Protein AF-A0A7W0AQF5-F1 (afdb_monomer_lite)

Sequence (85 aa):
MCDLCSVTREGGFPSREELFARYAERTGRPVEDLRWYRALALWKSAVFLEGSYGRFQAGTTDDPFFRDLGEGVPQLVDAAWALTR

pLDDT: mean 92.12, std 11.03, range [39.16, 98.25]

Structure (mmCIF, N/CA/C/O backbone):
data_AF-A0A7W0AQF5-F1
#
_entry.id   AF-A0A7W0AQF5-F1
#
loop_
_atom_site.group_PDB
_atom_site.id
_atom_site.type_symbol
_atom_site.label_atom_id
_atom_site.label_alt_id
_atom_site.label_comp_id
_atom_site.label_asym_id
_atom_site.label_entity_id
_atom_site.label_seq_id
_atom_site.pdbx_PDB_ins_code
_atom_site.Cartn_x
_atom_site.Cartn_y
_atom_site.Cartn_z
_atom_site.occupancy
_atom_site.B_iso_or_equiv
_atom_site.auth_seq_id
_atom_site.auth_comp_id
_atom_site.auth_asym_id
_atom_site.auth_atom_id
_atom_site.pdbx_PDB_model_num
ATOM 1 N N . MET A 1 1 ? 2.916 -12.721 -3.500 1.00 44.69 1 MET A N 1
ATOM 2 C CA . MET A 1 1 ? 2.649 -11.632 -2.532 1.00 44.69 1 MET A CA 1
ATOM 3 C C . MET A 1 1 ? 3.811 -11.598 -1.557 1.00 44.69 1 MET A C 1
ATOM 5 O O . MET A 1 1 ? 4.035 -12.592 -0.884 1.00 44.69 1 MET A O 1
ATOM 9 N N . CYS A 1 2 ? 4.605 -10.529 -1.579 1.00 39.16 2 CYS A N 1
ATOM 10 C CA . CYS A 1 2 ? 5.843 -10.404 -0.809 1.00 39.16 2 CYS A CA 1
ATOM 11 C C . CYS A 1 2 ? 5.585 -10.624 0.696 1.00 39.16 2 CYS A C 1
ATOM 13 O O . CYS A 1 2 ? 4.735 -9.952 1.282 1.00 39.16 2 CYS A O 1
ATOM 15 N N . ASP A 1 3 ? 6.299 -11.569 1.307 1.00 53.50 3 ASP A N 1
ATOM 16 C CA . ASP A 1 3 ? 6.090 -12.047 2.684 1.00 53.50 3 ASP A CA 1
ATOM 17 C C . ASP A 1 3 ? 6.780 -11.160 3.743 1.00 53.50 3 ASP A C 1
ATOM 19 O O . ASP A 1 3 ? 7.218 -11.606 4.798 1.00 53.50 3 ASP A O 1
ATOM 23 N N . LEU A 1 4 ? 6.906 -9.859 3.461 1.00 56.91 4 LEU A N 1
ATOM 24 C CA . LEU A 1 4 ? 7.662 -8.902 4.284 1.00 56.91 4 LEU A CA 1
ATOM 25 C C . LEU A 1 4 ? 7.036 -8.630 5.667 1.00 56.91 4 LEU A C 1
ATOM 27 O O . LEU A 1 4 ? 7.622 -7.917 6.477 1.00 56.91 4 LEU A O 1
ATOM 31 N N . CYS A 1 5 ? 5.839 -9.152 5.947 1.00 64.31 5 CYS A N 1
ATOM 32 C CA . CYS A 1 5 ? 5.123 -8.935 7.208 1.00 64.31 5 CYS A CA 1
ATOM 33 C C . CYS A 1 5 ? 4.557 -10.236 7.797 1.00 64.31 5 CYS A C 1
ATOM 35 O O . CYS A 1 5 ? 3.442 -10.229 8.316 1.00 64.31 5 CYS A O 1
ATOM 37 N N . SER A 1 6 ? 5.280 -11.354 7.696 1.00 77.25 6 SER A N 1
ATOM 38 C CA . SER A 1 6 ? 4.869 -12.619 8.325 1.00 77.25 6 SER A CA 1
ATOM 39 C C . SER A 1 6 ? 4.834 -12.518 9.854 1.00 77.25 6 SER A C 1
ATOM 41 O O . SER A 1 6 ? 3.836 -12.882 10.466 1.00 77.25 6 SER A O 1
ATOM 43 N N . VAL A 1 7 ? 5.863 -11.912 10.456 1.00 86.44 7 VAL A N 1
ATOM 44 C CA . VAL A 1 7 ? 6.034 -11.821 11.918 1.00 86.44 7 VAL A CA 1
ATOM 45 C C . VAL A 1 7 ? 4.833 -11.170 12.605 1.00 86.44 7 VAL A C 1
ATOM 47 O O . VAL A 1 7 ? 4.297 -11.704 13.567 1.00 86.44 7 VAL A O 1
ATOM 50 N N . THR A 1 8 ? 4.347 -10.035 12.095 1.00 87.62 8 THR A N 1
ATOM 51 C CA . THR A 1 8 ? 3.221 -9.306 12.709 1.00 87.62 8 THR A CA 1
ATOM 52 C C . THR A 1 8 ? 1.854 -9.939 12.439 1.00 87.62 8 THR A C 1
ATOM 54 O O . THR A 1 8 ? 0.837 -9.393 12.864 1.00 87.62 8 THR A O 1
ATOM 57 N N . ARG A 1 9 ? 1.812 -11.073 11.730 1.00 84.12 9 ARG A N 1
ATOM 58 C CA . ARG A 1 9 ? 0.610 -11.889 11.509 1.00 84.12 9 ARG A CA 1
ATOM 59 C C . ARG A 1 9 ? 0.585 -13.148 12.376 1.00 84.12 9 ARG A C 1
ATOM 61 O O . ARG A 1 9 ? -0.404 -13.876 12.334 1.00 84.12 9 ARG A O 1
ATOM 68 N N . GLU A 1 10 ? 1.647 -13.418 13.130 1.00 88.06 10 GLU A N 1
ATOM 69 C CA . GLU A 1 10 ? 1.692 -14.540 14.063 1.00 88.06 10 GLU A CA 1
ATOM 70 C C . GLU A 1 10 ? 0.758 -14.321 15.265 1.00 88.06 10 GLU A C 1
ATOM 72 O O . GLU A 1 10 ? 0.326 -13.205 15.572 1.00 88.06 10 GLU A O 1
ATOM 77 N N . GLY A 1 11 ? 0.440 -15.412 15.965 1.00 89.38 11 GLY A N 1
ATOM 78 C CA . GLY A 1 11 ? -0.365 -15.355 17.181 1.00 89.38 11 GLY A CA 1
ATOM 79 C C . GLY A 1 11 ? 0.287 -14.479 18.255 1.00 89.38 11 GLY A C 1
ATOM 80 O O . GLY A 1 11 ? 1.490 -14.553 18.486 1.00 89.38 11 GLY A O 1
ATOM 81 N N . GLY A 1 12 ? -0.520 -13.657 18.927 1.00 90.75 12 GLY A N 1
ATOM 82 C CA . GLY A 1 12 ? -0.061 -12.715 19.956 1.00 90.75 12 GLY A CA 1
ATOM 83 C C . GLY A 1 12 ? 0.067 -11.269 19.472 1.00 90.75 12 GLY A C 1
ATOM 84 O O . GLY A 1 12 ? 0.091 -10.357 20.301 1.00 90.75 12 GLY A O 1
ATOM 85 N N . PHE A 1 13 ? 0.066 -11.033 18.157 1.00 92.44 13 PHE A N 1
ATOM 86 C CA . PHE A 1 13 ? -0.088 -9.690 17.601 1.00 92.44 13 PHE A CA 1
ATOM 87 C C . PHE A 1 13 ? -1.569 -9.319 17.449 1.00 92.44 13 PHE A C 1
ATOM 89 O O . PHE A 1 13 ? -2.387 -10.187 17.142 1.00 92.44 13 PHE A O 1
ATOM 96 N N . PRO A 1 14 ? -1.938 -8.039 17.643 1.00 92.75 14 PRO A N 1
ATOM 97 C CA . PRO A 1 14 ? -3.307 -7.608 17.414 1.00 92.75 14 PRO A CA 1
ATOM 98 C C . PRO A 1 14 ? -3.680 -7.709 15.932 1.00 92.75 14 PRO A C 1
ATOM 100 O O . PRO A 1 14 ? -2.907 -7.329 15.046 1.00 92.75 14 PRO A O 1
ATOM 103 N N . SER A 1 15 ? -4.906 -8.142 15.673 1.00 90.88 15 SER A N 1
ATOM 104 C CA . SER A 1 15 ? -5.574 -7.973 14.389 1.00 90.88 15 SER A CA 1
ATOM 105 C C . SER A 1 15 ? -5.676 -6.495 14.009 1.00 90.88 15 SER A C 1
ATOM 107 O O . SER A 1 15 ? -5.510 -5.576 14.819 1.00 90.88 15 SER A O 1
ATOM 109 N N . ARG A 1 16 ? -5.983 -6.244 12.737 1.00 89.31 16 ARG A N 1
ATOM 110 C CA . ARG A 1 16 ? -6.143 -4.881 12.231 1.00 89.31 16 ARG A CA 1
ATOM 111 C C . ARG A 1 16 ? -7.282 -4.152 12.951 1.00 89.31 16 ARG A C 1
ATOM 113 O O . ARG A 1 16 ? -7.133 -2.984 13.296 1.00 89.31 16 ARG A O 1
ATOM 120 N N . GLU A 1 17 ? -8.383 -4.846 13.196 1.00 90.81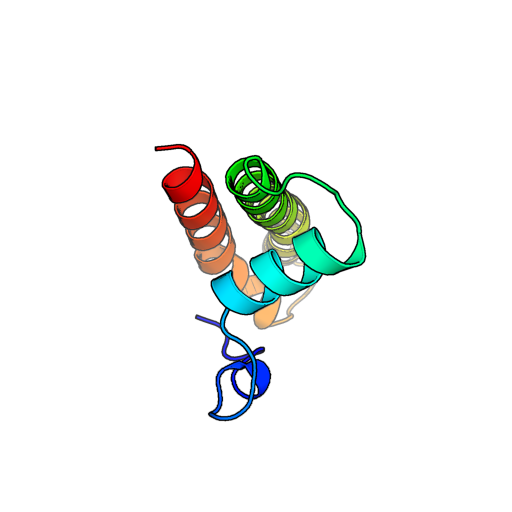 17 GLU A N 1
ATOM 121 C CA . GLU A 1 17 ? -9.563 -4.338 13.889 1.00 90.81 17 GLU A CA 1
ATOM 122 C C . GLU A 1 17 ? -9.232 -3.980 15.345 1.00 90.81 17 GLU A C 1
ATOM 124 O O . GLU A 1 17 ? -9.588 -2.898 15.812 1.00 90.81 17 GLU A O 1
ATOM 129 N N . GLU A 1 18 ? -8.460 -4.823 16.038 1.00 94.06 18 GLU A N 1
ATOM 130 C CA . GLU A 1 18 ? -7.986 -4.534 17.396 1.00 94.06 18 GLU A CA 1
ATOM 131 C C . GLU A 1 18 ? -7.030 -3.336 17.437 1.00 94.06 18 GLU A C 1
ATOM 133 O O . GLU A 1 18 ? -7.096 -2.530 18.366 1.00 94.06 18 GLU A O 1
ATOM 138 N N . LEU A 1 19 ? -6.157 -3.171 16.435 1.00 93.19 19 LEU A N 1
ATOM 139 C CA . LEU A 1 19 ? -5.307 -1.979 16.331 1.00 93.19 19 LEU A CA 1
ATOM 140 C C . LEU A 1 19 ? -6.139 -0.707 16.157 1.00 93.19 19 LEU A C 1
ATOM 142 O O . LEU A 1 19 ? -5.827 0.312 16.775 1.00 93.19 19 LEU A O 1
ATOM 146 N N . PHE A 1 20 ? -7.192 -0.756 15.340 1.00 93.25 20 PHE A N 1
ATOM 147 C CA . PHE A 1 20 ? -8.075 0.388 15.119 1.00 93.25 20 PHE A CA 1
ATOM 148 C C . PHE A 1 20 ? -8.844 0.755 16.386 1.00 93.25 20 PHE A C 1
ATOM 150 O O . PHE A 1 20 ? -8.855 1.927 16.761 1.00 93.25 20 PHE A O 1
ATOM 157 N N . ALA A 1 21 ? -9.403 -0.238 17.084 1.00 93.94 21 ALA A N 1
ATOM 158 C CA . ALA A 1 21 ? -10.094 -0.030 18.354 1.00 93.94 21 ALA A CA 1
ATOM 159 C C . ALA A 1 21 ? -9.160 0.593 19.403 1.00 93.94 21 ALA A C 1
ATOM 161 O O . ALA A 1 21 ? -9.462 1.648 19.957 1.00 93.94 21 ALA A O 1
ATOM 162 N N . ARG A 1 22 ? -7.962 0.021 19.588 1.00 95.44 22 ARG A N 1
ATOM 163 C CA . ARG A 1 22 ? -6.951 0.552 20.520 1.00 95.44 22 ARG A CA 1
ATOM 164 C C . ARG A 1 22 ? -6.525 1.977 20.173 1.00 95.44 22 ARG A C 1
ATOM 166 O O . ARG A 1 22 ? -6.282 2.783 21.070 1.00 95.44 22 ARG A O 1
ATOM 173 N N . TYR A 1 23 ? -6.385 2.296 18.886 1.00 95.44 23 TYR A N 1
ATOM 174 C CA . TYR A 1 23 ? -6.057 3.651 18.446 1.00 95.44 23 TYR A CA 1
ATOM 175 C C . TYR A 1 23 ? -7.183 4.633 18.788 1.00 95.44 23 TYR A C 1
ATOM 177 O O . TYR A 1 23 ? -6.911 5.691 19.359 1.00 95.44 23 TYR A O 1
ATOM 185 N N . ALA A 1 24 ? -8.432 4.276 18.486 1.00 96.06 24 ALA A N 1
ATOM 186 C CA . ALA A 1 24 ? -9.599 5.100 18.781 1.00 96.06 24 ALA A CA 1
ATOM 187 C C . ALA A 1 24 ? -9.756 5.336 20.293 1.00 96.06 24 ALA A C 1
ATOM 189 O O . ALA A 1 24 ? -9.851 6.484 20.719 1.00 96.06 24 ALA A O 1
ATOM 190 N N . GLU A 1 25 ? -9.669 4.283 21.112 1.00 97.12 25 GLU A N 1
ATOM 191 C CA . GLU A 1 25 ? -9.758 4.370 22.578 1.00 97.12 25 GLU A CA 1
ATOM 192 C C . GLU A 1 25 ? -8.700 5.302 23.177 1.00 97.12 25 GLU A C 1
ATOM 194 O O . GLU A 1 25 ? -8.997 6.114 24.050 1.00 97.12 25 GLU A O 1
ATOM 199 N N . ARG A 1 26 ? -7.452 5.212 22.703 1.00 97.69 26 ARG A N 1
ATOM 200 C CA . ARG A 1 26 ? -6.343 5.998 23.265 1.00 97.69 26 ARG A CA 1
ATOM 201 C C . ARG A 1 26 ? -6.308 7.442 22.789 1.00 97.69 26 ARG A C 1
ATOM 203 O O . ARG A 1 26 ? -5.747 8.285 23.483 1.00 97.69 26 ARG A O 1
ATOM 210 N N . THR A 1 27 ? -6.818 7.720 21.593 1.00 96.94 27 THR A N 1
ATOM 211 C CA . THR A 1 27 ? -6.713 9.051 20.976 1.00 96.94 27 THR A CA 1
ATOM 212 C C . THR A 1 27 ? -8.022 9.831 20.983 1.00 96.94 27 THR A C 1
ATOM 214 O O . THR A 1 27 ? -7.993 11.038 20.753 1.00 96.94 27 THR A O 1
ATOM 217 N N . GLY A 1 28 ? -9.158 9.163 21.210 1.00 96.12 28 GLY A N 1
ATOM 218 C CA . GLY A 1 28 ? -10.495 9.733 21.050 1.00 96.12 28 GLY A CA 1
ATOM 219 C C . GLY A 1 28 ? -10.849 10.081 19.600 1.00 96.12 28 GLY A C 1
ATOM 220 O O . GLY A 1 28 ? -11.815 10.805 19.370 1.00 96.12 28 GLY A O 1
ATOM 221 N N . ARG A 1 29 ? -10.053 9.632 18.618 1.00 93.50 29 ARG A N 1
ATOM 222 C CA . ARG A 1 29 ? -10.258 9.963 17.203 1.00 93.50 29 ARG A CA 1
ATOM 223 C C . ARG A 1 29 ? -11.149 8.926 16.515 1.00 93.50 29 ARG A C 1
ATOM 225 O O . ARG A 1 29 ? -10.919 7.730 16.711 1.00 93.50 29 ARG A O 1
ATOM 232 N N . PRO A 1 30 ? -12.099 9.368 15.672 1.00 92.44 30 PRO A N 1
ATOM 233 C CA . PRO A 1 30 ? -12.878 8.466 14.836 1.00 92.44 30 PRO A CA 1
ATOM 234 C C . PRO A 1 30 ? -11.973 7.723 13.851 1.00 92.44 30 PRO A C 1
ATOM 236 O O . PRO A 1 30 ? -10.939 8.233 13.410 1.00 92.44 30 PRO A O 1
ATOM 239 N N . VAL A 1 31 ? -12.372 6.501 13.509 1.00 93.31 31 VAL A N 1
ATOM 240 C CA . VAL A 1 31 ? -11.631 5.606 12.603 1.00 93.31 31 VAL A CA 1
ATOM 241 C C . VAL A 1 31 ? -12.477 5.140 11.416 1.00 93.31 31 VAL A C 1
ATOM 243 O O . VAL A 1 31 ? -12.041 4.279 10.651 1.00 93.31 31 VAL A O 1
ATOM 246 N N . GLU A 1 32 ? -13.665 5.723 11.226 1.00 90.12 32 GLU A N 1
ATOM 247 C CA . GLU A 1 32 ? -14.583 5.363 10.135 1.00 90.12 32 GLU A CA 1
ATOM 248 C C . GLU A 1 32 ? -13.929 5.518 8.749 1.00 90.12 32 GLU A C 1
ATOM 250 O O . GLU A 1 32 ? -14.088 4.665 7.874 1.00 90.12 32 GLU A O 1
ATOM 255 N N . ASP A 1 33 ? -13.101 6.551 8.580 1.00 91.19 33 ASP A N 1
ATOM 256 C CA . ASP A 1 33 ? -12.455 6.883 7.306 1.00 91.19 33 ASP A CA 1
ATOM 257 C C . ASP A 1 33 ? -11.195 6.056 7.004 1.00 91.19 33 ASP A C 1
ATOM 259 O O . ASP A 1 33 ? -10.570 6.220 5.951 1.00 91.19 33 ASP A O 1
ATOM 263 N N . LEU A 1 34 ? -10.785 5.128 7.880 1.00 92.12 34 LEU A N 1
ATOM 264 C CA . LEU A 1 34 ? -9.564 4.334 7.672 1.00 92.12 34 LEU A CA 1
ATOM 265 C C . LEU A 1 34 ? -9.576 3.538 6.366 1.00 92.12 34 LEU A C 1
ATOM 267 O O . LEU A 1 34 ? -8.513 3.257 5.807 1.00 92.12 34 LEU A O 1
ATOM 271 N N . ARG A 1 35 ? -10.756 3.203 5.835 1.00 92.62 35 ARG A N 1
ATOM 272 C CA . ARG A 1 35 ? -10.877 2.569 4.519 1.00 92.62 35 ARG A CA 1
ATOM 273 C C . ARG A 1 35 ? -10.333 3.463 3.399 1.00 92.62 35 ARG A C 1
ATOM 275 O O . ARG A 1 35 ? -9.567 2.975 2.567 1.00 92.62 35 ARG A O 1
ATOM 282 N N . TRP A 1 36 ? -10.642 4.761 3.431 1.00 94.50 36 TRP A N 1
ATOM 283 C CA . TRP A 1 36 ? -10.117 5.748 2.485 1.00 94.50 36 TRP A CA 1
ATOM 284 C C . TRP A 1 36 ? -8.598 5.884 2.608 1.00 94.50 36 TRP A C 1
ATOM 286 O O . TRP A 1 36 ? -7.883 5.790 1.611 1.00 94.50 36 TRP A O 1
ATOM 296 N N . TYR A 1 37 ? -8.081 6.010 3.836 1.00 94.62 37 TYR A N 1
ATOM 297 C CA . TYR A 1 37 ? -6.637 6.128 4.067 1.00 94.62 37 TYR A CA 1
ATOM 298 C C . TYR A 1 37 ? -5.866 4.891 3.593 1.00 94.62 37 TYR A C 1
ATOM 300 O O . TYR A 1 37 ? -4.763 5.018 3.063 1.00 94.62 37 TYR A O 1
ATOM 308 N N . ARG A 1 38 ? -6.447 3.693 3.733 1.00 94.56 38 ARG A N 1
ATOM 309 C CA . ARG A 1 38 ? -5.856 2.447 3.225 1.00 94.56 38 ARG A CA 1
ATOM 310 C C . ARG A 1 38 ? -5.836 2.395 1.699 1.00 94.56 38 ARG A C 1
ATOM 312 O O . ARG A 1 38 ? -4.811 2.018 1.137 1.00 94.56 38 ARG A O 1
ATOM 319 N N . ALA A 1 39 ? -6.929 2.787 1.043 1.00 96.81 39 ALA A N 1
ATOM 320 C CA . ALA A 1 39 ? -6.974 2.885 -0.415 1.00 96.81 39 ALA A CA 1
ATOM 321 C C . ALA A 1 39 ? -5.913 3.875 -0.923 1.00 96.81 39 ALA A C 1
ATOM 323 O O . ALA A 1 39 ? -5.120 3.545 -1.804 1.00 96.81 39 ALA A O 1
ATOM 324 N N . LEU A 1 40 ? -5.829 5.052 -0.292 1.00 97.19 40 LEU A N 1
ATOM 325 C CA . LEU A 1 40 ? -4.836 6.070 -0.619 1.00 97.19 40 LEU A CA 1
ATOM 326 C C . LEU A 1 40 ? -3.401 5.574 -0.406 1.00 97.19 40 LEU A C 1
ATOM 328 O O . LEU A 1 40 ? -2.535 5.862 -1.228 1.00 97.19 40 LEU A O 1
ATOM 332 N N . ALA A 1 41 ? -3.134 4.853 0.685 1.00 96.75 41 ALA A N 1
ATOM 333 C CA . ALA A 1 41 ? -1.810 4.311 0.972 1.00 96.75 41 ALA A CA 1
ATOM 334 C C . ALA A 1 41 ? -1.361 3.321 -0.113 1.00 96.75 41 ALA A C 1
ATOM 336 O O . ALA A 1 41 ? -0.265 3.471 -0.643 1.00 96.75 41 ALA A O 1
ATOM 337 N N . LEU A 1 42 ? -2.225 2.373 -0.494 1.00 97.31 42 LEU A N 1
ATOM 338 C CA . LEU A 1 42 ? -1.928 1.400 -1.551 1.00 97.31 42 LEU A CA 1
ATOM 339 C C . LEU A 1 42 ? -1.732 2.070 -2.915 1.00 97.31 42 LEU A C 1
ATOM 341 O O . LEU A 1 42 ? -0.773 1.756 -3.617 1.00 97.31 42 LEU A O 1
ATOM 345 N N . TRP A 1 43 ? -2.583 3.039 -3.263 1.00 97.69 43 TRP A N 1
ATOM 346 C CA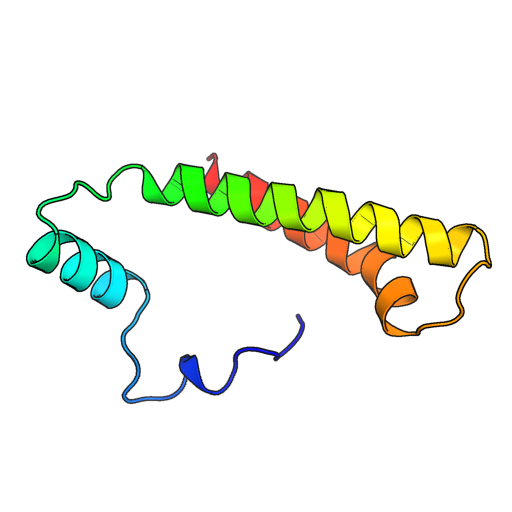 . TRP A 1 43 ? -2.428 3.811 -4.496 1.00 97.69 43 TRP A CA 1
ATOM 347 C C . TRP A 1 43 ? -1.115 4.609 -4.515 1.00 97.69 43 TRP A C 1
ATOM 349 O O . TRP A 1 43 ? -0.378 4.556 -5.495 1.00 97.69 43 TRP A O 1
ATOM 359 N N . LYS A 1 44 ? -0.756 5.291 -3.417 1.00 98.25 44 LYS A N 1
ATOM 360 C CA . LYS A 1 44 ? 0.538 5.989 -3.305 1.00 98.25 44 LYS A CA 1
ATOM 361 C C . LYS A 1 44 ? 1.713 5.022 -3.437 1.00 98.25 44 LYS A C 1
ATOM 363 O O . LYS A 1 44 ? 2.703 5.373 -4.075 1.00 98.25 44 LYS A O 1
ATOM 368 N N . SER A 1 45 ? 1.595 3.822 -2.865 1.00 97.38 45 SER A N 1
ATOM 369 C CA . SER A 1 45 ? 2.583 2.757 -3.034 1.00 97.38 45 SER A CA 1
ATOM 370 C C . SER A 1 45 ? 2.755 2.344 -4.486 1.00 97.38 45 SER A C 1
ATOM 372 O O . SER A 1 45 ? 3.886 2.287 -4.959 1.00 97.38 45 SER A O 1
ATOM 374 N N . ALA A 1 46 ? 1.655 2.144 -5.210 1.00 97.88 46 ALA A N 1
ATOM 375 C CA . ALA A 1 46 ? 1.696 1.865 -6.640 1.00 97.88 46 ALA A CA 1
ATOM 376 C C . ALA A 1 46 ? 2.416 2.981 -7.419 1.00 97.88 46 ALA A C 1
ATOM 378 O O . ALA A 1 46 ? 3.300 2.686 -8.214 1.00 97.88 46 ALA A O 1
ATOM 379 N N . VAL A 1 47 ? 2.121 4.257 -7.135 1.00 97.94 47 VAL A N 1
ATOM 380 C CA . VAL A 1 47 ? 2.724 5.405 -7.842 1.00 97.94 47 VAL A CA 1
ATOM 381 C C . VAL A 1 47 ? 4.249 5.438 -7.722 1.00 97.94 47 VAL A C 1
ATOM 383 O O . VAL A 1 47 ? 4.936 5.583 -8.732 1.00 97.94 47 VAL A O 1
ATOM 386 N N . PHE A 1 48 ? 4.812 5.317 -6.513 1.00 97.38 48 PHE A N 1
ATOM 387 C CA . PHE A 1 48 ? 6.273 5.377 -6.387 1.00 97.38 48 PHE A CA 1
ATOM 388 C C . PHE A 1 48 ? 6.958 4.097 -6.888 1.00 97.38 48 PHE A C 1
ATOM 390 O O . PHE A 1 48 ? 8.080 4.169 -7.390 1.00 97.38 48 PHE A O 1
ATOM 397 N N . LEU A 1 49 ? 6.303 2.934 -6.774 1.00 97.88 49 LEU A N 1
ATOM 398 C CA . LEU A 1 49 ? 6.836 1.668 -7.283 1.00 97.88 49 LEU A CA 1
ATOM 399 C C . LEU A 1 49 ? 6.809 1.603 -8.812 1.00 97.88 49 LEU A C 1
ATOM 401 O O . LEU A 1 49 ? 7.750 1.077 -9.396 1.00 97.88 49 LEU A O 1
ATOM 405 N N . GLU A 1 50 ? 5.827 2.221 -9.464 1.00 98.12 50 GLU A N 1
ATOM 406 C CA . GLU A 1 50 ? 5.813 2.371 -10.922 1.00 98.12 50 GLU A CA 1
ATOM 407 C C . GLU A 1 50 ? 7.040 3.154 -11.411 1.00 98.12 50 GLU A C 1
ATOM 409 O O . GLU A 1 50 ? 7.684 2.776 -12.385 1.00 98.12 50 GLU A O 1
ATOM 414 N N . GLY A 1 51 ? 7.458 4.191 -10.675 1.00 97.31 51 GLY A N 1
ATOM 415 C CA . GLY A 1 51 ? 8.707 4.905 -10.965 1.00 97.31 51 GLY A CA 1
ATOM 416 C C . GLY A 1 51 ? 9.958 4.021 -10.846 1.00 97.31 51 GLY A C 1
ATOM 417 O O . GLY A 1 51 ? 10.918 4.182 -11.601 1.00 97.31 51 GLY A O 1
ATOM 418 N N . SER A 1 52 ? 9.966 3.062 -9.917 1.00 97.56 52 SER A N 1
ATOM 419 C CA . SER A 1 52 ? 11.023 2.046 -9.824 1.00 97.56 52 SER A CA 1
ATOM 420 C C . SER A 1 52 ? 10.978 1.066 -10.997 1.00 97.56 52 SER A C 1
ATOM 422 O O . SER A 1 52 ? 12.015 0.814 -11.606 1.00 97.56 52 SER A O 1
ATOM 424 N N . TYR A 1 53 ? 9.794 0.586 -11.379 1.00 97.94 53 TYR A N 1
ATOM 425 C CA . TYR A 1 53 ? 9.633 -0.273 -12.551 1.00 97.94 53 TYR A CA 1
ATOM 426 C C . TYR A 1 53 ? 10.079 0.424 -13.846 1.00 97.94 53 TYR A C 1
ATOM 428 O O . TYR A 1 53 ? 10.819 -0.152 -14.643 1.00 97.94 53 TYR A O 1
ATOM 436 N N . GLY A 1 54 ? 9.744 1.706 -14.010 1.00 97.94 54 GLY A N 1
ATOM 437 C CA . GLY A 1 54 ? 10.197 2.520 -15.138 1.00 97.94 54 GLY A CA 1
ATOM 438 C C . GLY A 1 54 ? 11.724 2.606 -15.248 1.00 97.94 54 GLY A C 1
ATOM 439 O O . GLY A 1 54 ? 12.265 2.553 -16.351 1.00 97.94 54 GLY A O 1
ATOM 440 N N . ARG A 1 55 ? 12.451 2.657 -14.120 1.00 97.69 55 ARG A N 1
ATOM 441 C CA . ARG A 1 55 ? 13.927 2.614 -14.114 1.00 97.69 55 ARG A CA 1
ATOM 442 C C . ARG A 1 55 ? 14.479 1.286 -14.628 1.00 97.69 55 ARG A C 1
ATOM 444 O O . ARG A 1 55 ? 15.495 1.300 -15.329 1.00 97.69 55 ARG A O 1
ATOM 451 N N . PHE A 1 56 ? 13.820 0.174 -14.302 1.00 97.75 56 PHE A N 1
ATOM 452 C CA . PHE A 1 56 ? 14.162 -1.144 -14.837 1.00 97.75 56 PHE A CA 1
ATOM 453 C C . PHE A 1 56 ? 13.881 -1.211 -16.344 1.00 97.75 56 PHE A C 1
ATOM 455 O O . PHE A 1 56 ? 14.766 -1.586 -17.108 1.00 97.75 56 PHE A O 1
ATOM 462 N N . GLN A 1 57 ? 12.706 -0.755 -16.796 1.00 97.88 57 GLN A N 1
ATOM 463 C CA . GLN A 1 57 ? 12.376 -0.706 -18.228 1.00 97.88 57 GLN A CA 1
ATOM 464 C C . GLN A 1 57 ? 13.347 0.170 -19.035 1.00 97.88 57 GLN A C 1
ATOM 466 O O . GLN A 1 57 ? 13.696 -0.169 -20.162 1.00 97.88 57 GLN A O 1
ATOM 471 N N . ALA A 1 58 ? 13.819 1.272 -18.450 1.00 97.94 58 ALA A N 1
ATOM 472 C CA . ALA A 1 58 ? 14.810 2.156 -19.059 1.00 97.94 58 ALA A CA 1
ATOM 473 C C . ALA A 1 58 ? 16.246 1.588 -19.048 1.00 97.94 58 ALA A C 1
ATOM 475 O O . ALA A 1 58 ? 17.160 2.247 -19.542 1.00 97.94 58 ALA A O 1
ATOM 476 N N . GLY A 1 59 ? 16.479 0.410 -18.457 1.00 97.56 59 GLY A N 1
ATOM 477 C CA . GLY A 1 59 ? 17.804 -0.213 -18.364 1.00 97.56 59 GLY A CA 1
ATOM 478 C C . GLY A 1 59 ? 18.773 0.500 -17.416 1.00 97.56 59 GLY A C 1
ATOM 47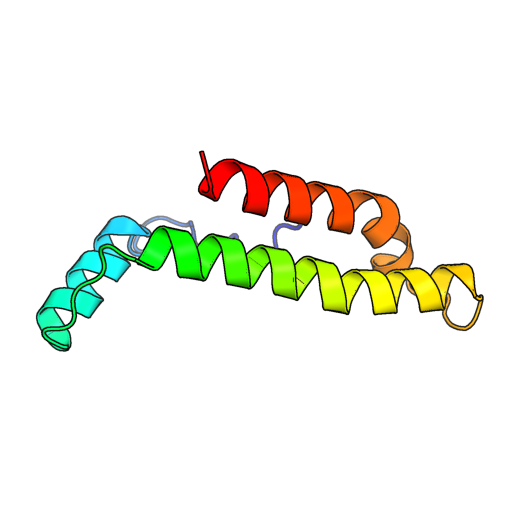9 O O . GLY A 1 59 ? 19.975 0.259 -17.466 1.00 97.56 59 GLY A O 1
ATOM 480 N N . THR A 1 60 ? 18.272 1.383 -16.546 1.00 97.56 60 THR A N 1
ATOM 481 C CA . THR A 1 60 ? 19.096 2.131 -15.574 1.00 97.56 60 THR A CA 1
ATOM 482 C C . THR A 1 60 ? 19.404 1.338 -14.300 1.00 97.56 60 THR A C 1
ATOM 484 O O . THR A 1 60 ? 20.149 1.805 -13.441 1.00 97.56 60 THR A O 1
ATOM 487 N N . THR A 1 61 ? 18.820 0.146 -14.160 1.00 95.81 61 THR A N 1
ATOM 488 C CA . THR A 1 61 ? 19.029 -0.790 -13.051 1.00 95.81 61 THR A CA 1
ATOM 489 C C . THR A 1 61 ? 18.662 -2.208 -13.485 1.00 95.81 61 THR A C 1
ATOM 491 O O . THR A 1 61 ? 17.789 -2.394 -14.333 1.00 95.81 61 THR A O 1
ATOM 494 N N . ASP A 1 62 ? 19.318 -3.199 -12.890 1.00 94.50 62 ASP A N 1
ATOM 495 C CA . ASP A 1 62 ? 19.114 -4.634 -13.091 1.00 94.50 62 ASP A CA 1
ATOM 496 C C . ASP A 1 62 ? 18.513 -5.340 -11.859 1.00 94.50 62 ASP A C 1
ATOM 498 O O . ASP A 1 62 ? 18.419 -6.571 -11.845 1.00 94.50 62 ASP A O 1
ATOM 502 N N . ASP A 1 63 ? 18.063 -4.571 -10.857 1.00 95.44 63 ASP A N 1
ATOM 503 C CA . ASP A 1 63 ? 17.489 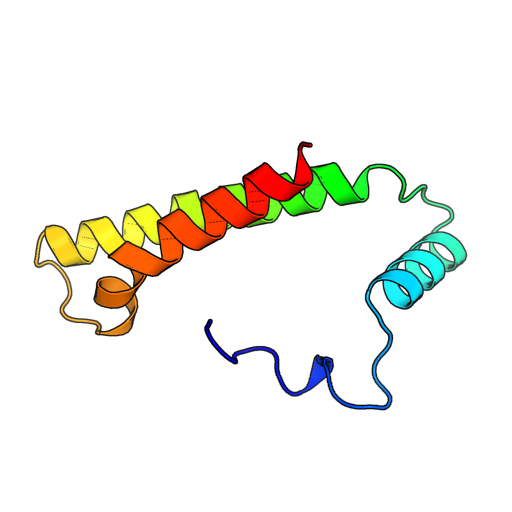-5.084 -9.610 1.00 95.44 63 ASP A CA 1
ATOM 504 C C . ASP A 1 63 ? 16.305 -6.039 -9.891 1.00 95.44 63 ASP A C 1
ATOM 506 O O . ASP A 1 63 ? 15.289 -5.616 -10.465 1.00 95.44 63 ASP A O 1
ATOM 510 N N . PRO A 1 64 ? 16.394 -7.324 -9.484 1.00 94.25 64 PRO A N 1
ATOM 511 C CA . PRO A 1 64 ? 15.311 -8.289 -9.641 1.00 94.25 64 PRO A CA 1
ATOM 512 C C . PRO A 1 64 ? 13.993 -7.830 -9.011 1.00 94.25 64 PRO A C 1
ATOM 514 O O . PRO A 1 64 ? 12.935 -8.077 -9.582 1.00 94.25 64 PRO A O 1
ATOM 517 N N . PHE A 1 65 ? 14.037 -7.100 -7.893 1.00 94.12 65 PHE A N 1
ATOM 518 C CA . PHE A 1 65 ? 12.827 -6.580 -7.263 1.00 94.12 65 PHE A CA 1
ATOM 519 C C . PHE A 1 65 ? 12.085 -5.622 -8.196 1.00 94.12 65 PHE A C 1
ATOM 521 O O . PHE A 1 65 ? 10.863 -5.684 -8.286 1.00 94.12 65 PHE A O 1
ATOM 528 N N . PHE A 1 66 ? 12.800 -4.760 -8.928 1.00 96.62 66 PHE A N 1
ATOM 529 C CA . PHE A 1 66 ? 12.155 -3.792 -9.817 1.00 96.62 66 PHE A CA 1
ATOM 530 C C . PHE A 1 66 ? 11.558 -4.461 -11.042 1.00 96.62 66 PHE A C 1
ATOM 532 O O . PHE A 1 66 ? 10.537 -3.994 -11.527 1.00 96.62 66 PHE A O 1
ATOM 539 N N . ARG A 1 67 ? 12.138 -5.567 -11.513 1.00 95.25 67 ARG A N 1
ATOM 540 C CA . ARG A 1 67 ? 11.532 -6.394 -12.562 1.00 95.25 67 ARG A CA 1
ATOM 541 C C . ARG A 1 67 ? 10.163 -6.920 -12.136 1.00 95.25 67 ARG A C 1
ATOM 543 O O . ARG A 1 67 ? 9.205 -6.801 -12.898 1.00 95.25 67 ARG A O 1
ATOM 550 N N . ASP A 1 68 ? 10.069 -7.433 -10.912 1.00 96.06 68 ASP A N 1
ATOM 551 C CA . ASP A 1 68 ? 8.843 -8.025 -10.365 1.00 96.06 68 ASP A CA 1
ATOM 552 C C . ASP A 1 68 ? 7.730 -6.982 -10.130 1.00 96.06 68 ASP A C 1
ATOM 554 O O . ASP A 1 68 ? 6.546 -7.323 -10.040 1.00 96.06 68 ASP A O 1
ATOM 558 N N . LEU A 1 69 ? 8.069 -5.686 -10.091 1.00 96.94 69 LEU A N 1
ATOM 559 C CA . LEU A 1 69 ? 7.084 -4.604 -9.976 1.00 96.94 69 LEU A CA 1
ATOM 560 C C . LEU A 1 69 ? 6.152 -4.498 -11.188 1.00 96.94 69 LEU A C 1
ATOM 562 O O . LEU A 1 69 ? 5.056 -3.965 -11.025 1.00 96.94 69 LEU A O 1
ATOM 566 N N . GLY A 1 70 ? 6.519 -5.062 -12.345 1.00 96.06 70 GLY A N 1
ATOM 567 C CA . GLY A 1 70 ? 5.619 -5.149 -13.499 1.00 96.06 70 GLY A CA 1
ATOM 568 C C . GLY A 1 70 ? 4.318 -5.902 -13.193 1.00 96.06 70 GLY A C 1
ATOM 569 O O . GLY A 1 70 ? 3.268 -5.559 -13.730 1.00 96.06 70 GLY A O 1
ATOM 570 N N . GLU A 1 71 ? 4.359 -6.875 -12.278 1.00 96.69 71 GLU A N 1
ATOM 571 C CA . GLU A 1 71 ? 3.161 -7.543 -11.752 1.00 96.69 71 GLU A CA 1
ATOM 572 C C . 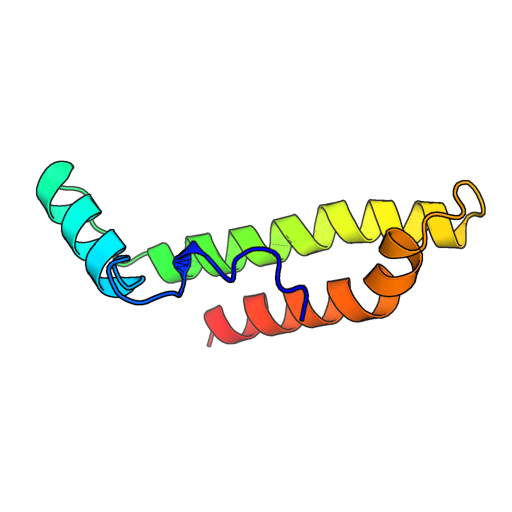GLU A 1 71 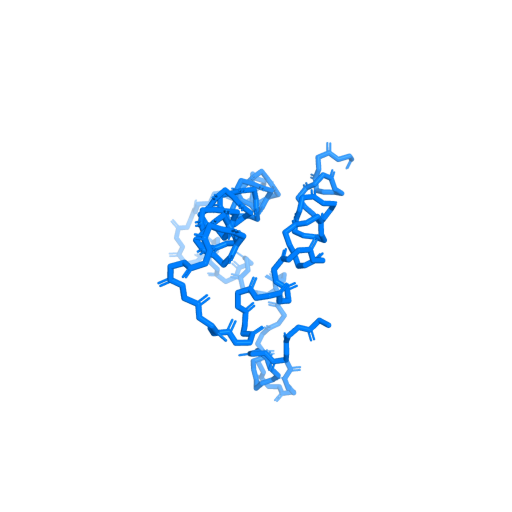? 2.706 -6.950 -10.411 1.00 96.69 71 GLU A C 1
ATOM 574 O O . GLU A 1 71 ? 1.507 -6.867 -10.131 1.00 96.69 71 GLU A O 1
ATOM 579 N N . GLY A 1 72 ? 3.651 -6.523 -9.567 1.00 95.88 72 GLY A N 1
ATOM 580 C CA . GLY A 1 72 ? 3.359 -6.015 -8.226 1.00 95.88 72 GLY A CA 1
ATOM 581 C C . GLY A 1 72 ? 2.572 -4.701 -8.205 1.00 95.88 72 GLY A C 1
ATOM 582 O O . GLY A 1 72 ? 1.694 -4.531 -7.356 1.00 95.88 72 GLY A O 1
ATOM 583 N N . VAL A 1 73 ? 2.847 -3.775 -9.129 1.00 97.69 73 VAL A N 1
ATOM 584 C CA . VAL A 1 73 ? 2.139 -2.486 -9.197 1.00 97.69 73 VAL A CA 1
ATOM 585 C C . VAL A 1 73 ? 0.653 -2.670 -9.538 1.00 97.69 73 VAL A C 1
ATOM 587 O O . VAL A 1 73 ? -0.172 -2.173 -8.763 1.00 97.69 73 VAL A O 1
ATOM 590 N N . PRO A 1 74 ? 0.262 -3.422 -10.591 1.00 97.88 74 PRO A N 1
ATOM 591 C CA . PRO A 1 74 ? -1.145 -3.738 -10.848 1.00 97.88 74 PRO A CA 1
ATOM 592 C C . PRO A 1 74 ? -1.869 -4.346 -9.639 1.00 97.88 74 PRO A C 1
ATOM 594 O O . PRO A 1 74 ? -2.958 -3.898 -9.285 1.00 97.88 74 PRO A O 1
ATOM 597 N N . GLN A 1 75 ? -1.232 -5.284 -8.929 1.00 97.56 75 GLN A N 1
ATOM 598 C CA . GLN A 1 75 ? -1.816 -5.912 -7.735 1.00 97.56 75 GLN A CA 1
ATOM 599 C C . GLN A 1 75 ? -2.108 -4.900 -6.614 1.00 97.56 75 GLN A C 1
ATOM 601 O O . GLN A 1 75 ? -3.111 -5.023 -5.907 1.00 97.56 75 GLN A O 1
ATOM 606 N N . LEU A 1 76 ? -1.253 -3.887 -6.437 1.00 96.81 76 LEU A N 1
ATOM 607 C CA . LEU A 1 76 ? -1.489 -2.811 -5.469 1.00 96.81 76 LEU A CA 1
ATOM 608 C C . LEU A 1 76 ? -2.662 -1.919 -5.880 1.00 96.81 76 LEU A C 1
ATOM 610 O O . LEU A 1 76 ? -3.448 -1.522 -5.017 1.00 96.81 76 LEU A O 1
ATOM 614 N N . VAL A 1 77 ? -2.794 -1.621 -7.175 1.00 97.56 77 VAL A N 1
ATOM 615 C CA . VAL A 1 77 ? -3.916 -0.836 -7.711 1.00 97.56 77 VAL A CA 1
ATOM 616 C C . VAL A 1 77 ? -5.234 -1.588 -7.523 1.00 97.56 77 VAL A C 1
ATOM 618 O O . VAL A 1 77 ? -6.188 -1.003 -7.011 1.00 97.56 77 VAL A O 1
ATOM 621 N N . ASP A 1 78 ? -5.273 -2.885 -7.829 1.00 97.75 78 ASP A N 1
ATOM 622 C CA . ASP A 1 78 ? -6.454 -3.729 -7.616 1.00 97.75 78 ASP A CA 1
ATOM 623 C C . ASP A 1 78 ? -6.845 -3.799 -6.133 1.00 97.75 78 ASP A C 1
ATOM 625 O O . ASP A 1 78 ? -8.018 -3.655 -5.775 1.00 97.75 78 ASP A O 1
ATOM 629 N N . ALA A 1 79 ? -5.860 -3.950 -5.242 1.00 96.50 79 ALA A N 1
ATOM 630 C CA . ALA A 1 79 ? -6.089 -3.949 -3.801 1.00 96.50 79 ALA A CA 1
ATOM 631 C C . ALA A 1 79 ? -6.607 -2.590 -3.290 1.00 96.50 79 ALA A C 1
ATOM 633 O O . ALA A 1 79 ? -7.475 -2.550 -2.414 1.00 96.50 79 ALA A O 1
ATOM 634 N N . ALA A 1 80 ? -6.104 -1.476 -3.834 1.00 96.88 80 ALA A N 1
ATOM 635 C CA . ALA A 1 80 ? -6.605 -0.139 -3.525 1.00 96.88 80 ALA A CA 1
ATOM 636 C C . ALA A 1 80 ? -8.051 0.035 -4.007 1.00 96.88 80 ALA A C 1
ATOM 638 O O . ALA A 1 80 ? -8.899 0.528 -3.264 1.00 96.88 80 ALA A O 1
ATOM 639 N N . TRP A 1 81 ? -8.345 -0.416 -5.227 1.00 96.88 81 TRP A N 1
ATOM 640 C CA . TRP A 1 81 ? -9.669 -0.342 -5.838 1.00 96.88 81 TRP A CA 1
ATOM 641 C C . TRP A 1 81 ? -10.713 -1.173 -5.086 1.00 96.88 81 TRP A C 1
ATOM 643 O O . TRP A 1 81 ? -11.834 -0.723 -4.871 1.00 96.88 81 TRP A O 1
ATOM 653 N N . ALA A 1 82 ? -10.353 -2.356 -4.588 1.00 96.44 82 ALA A N 1
ATOM 654 C CA . ALA A 1 82 ? -11.249 -3.167 -3.762 1.00 96.44 82 ALA A CA 1
ATOM 655 C C . ALA A 1 82 ? -11.701 -2.446 -2.472 1.00 96.44 82 ALA A C 1
ATOM 657 O O . ALA A 1 82 ? -12.761 -2.737 -1.913 1.00 96.44 82 ALA A O 1
ATOM 658 N N . LEU A 1 83 ? -10.921 -1.477 -1.986 1.00 94.75 83 LEU A N 1
ATOM 659 C CA . LEU A 1 83 ? -11.276 -0.682 -0.813 1.00 94.75 83 LEU A CA 1
ATOM 660 C C . LEU A 1 83 ? -12.228 0.478 -1.124 1.00 94.75 83 LEU A C 1
ATOM 662 O O . LEU A 1 83 ? -12.746 1.059 -0.177 1.00 94.75 83 LEU A O 1
ATOM 666 N N . THR A 1 84 ? -12.494 0.807 -2.388 1.00 91.44 84 THR A N 1
ATOM 667 C CA . THR A 1 84 ? -13.429 1.887 -2.751 1.00 91.44 84 THR A CA 1
ATOM 668 C C . THR A 1 84 ? -14.860 1.401 -2.989 1.00 91.44 84 THR A C 1
ATOM 670 O O . THR A 1 84 ? -15.752 2.232 -3.141 1.00 91.44 84 THR A O 1
ATOM 673 N N . ARG A 1 85 ? -15.082 0.079 -3.019 1.00 79.88 85 ARG A N 1
ATOM 674 C CA . ARG A 1 85 ? -16.376 -0.554 -3.325 1.00 79.88 85 ARG A CA 1
ATOM 675 C C . ARG A 1 85 ? -17.242 -0.888 -2.118 1.00 79.88 85 ARG A C 1
ATOM 677 O O . ARG A 1 85 ? -16.691 -1.207 -1.043 1.00 79.88 85 ARG A O 1
#

Radius of gyration: 16.35 Å; chains: 1; bounding box: 36×25×42 Å

Foldseek 3Di:
DDCPPVPCVDPPHDDPVRVQVVCCVVPVDDCPCVLVVQLVVLLVVLVVLVVLLVCVVVVVDDDPVSVCNVVVSVVSNVVSVVSVD

Secondary structure (DSSP, 8-state):
---TTSGGGSTTSPPHHHHHHHHHHHH----TTHHHHHHHHHHHHHHHHHHHHHHHHTTS---HHHHHHHHHHHHHHHHHHHT--